Protein AF-A0A839RQH2-F1 (afdb_monomer)

Nearest PDB structures (foldseek):
  7qru-assembly1_E  TM=6.114E-01  e=2.663E-08  Alkalihalophilus pseudofirmus
  6u8y-assembly1_a  TM=8.366E-01  e=8.446E-06  Pyrococcus furiosus COM1
  6z16-assembly1_e  TM=6.429E-01  e=1.215E-06  Anoxybacillus flavithermus WK1
  6cfw-assembly1_A  TM=6.442E-01  e=1.520E-05  Pyrococcus furiosus COM1
  7d3u-assembly1_E  TM=6.781E-01  e=3.044E-04  Dietzia sp. DQ12-45-1b

InterPro domains:
  IPR002758 Na+/H+ antiporter subunit E [PF01899] (24-166)
  IPR002758 Na+/H+ antiporter subunit E [PTHR34584] (23-167)

Mean predicted aligned error: 8.42 Å

Solvent-accessible surface area (backbone atoms only — not comparable to full-atom values): 9672 Å² total; per-residue (Å²): 145,88,84,73,71,65,61,58,54,54,51,48,51,52,52,52,64,54,41,55,64,40,37,53,51,40,45,50,51,48,37,62,74,52,73,63,47,73,88,53,48,72,55,45,71,55,49,24,57,50,53,35,50,52,45,46,70,77,54,60,80,68,90,65,69,61,63,69,69,61,40,52,50,46,48,50,55,46,50,55,51,48,54,51,50,32,51,54,31,42,51,52,52,53,51,44,72,71,42,81,77,75,78,71,51,64,42,79,46,82,43,80,55,84,66,87,48,67,68,54,47,52,47,50,44,55,52,42,45,66,32,47,59,36,35,58,76,47,77,58,99,44,40,35,35,29,40,30,51,36,66,89,52,68,55,72,60,52,51,53,52,51,50,56,52,46,50,64,62,65,68

Foldseek 3Di:
DDDPPPVVVVLVVLLVVQLVVQLVVLLVVQCVVCVNDPVCVVVNVVRSVVRSVVCCVVPPDDPQPDDPVQLVVLVVVLVVVLVVQQVVLVVVVVVLVPDPPRDWDKDKDKDFAPDPDPVLVVVLQVSQCSGRQKHFDDDDPRITIIIGRHPVDPSRVVSVVSSVSSNSNRD

Structure (mmCIF, N/CA/C/O backbone):
data_AF-A0A839RQH2-F1
#
_entry.id   AF-A0A839RQH2-F1
#
loop_
_atom_site.group_PDB
_atom_site.id
_atom_site.type_symbol
_atom_site.label_atom_id
_atom_site.label_alt_id
_atom_site.label_comp_id
_atom_site.label_asym_id
_atom_site.label_entity_id
_atom_site.label_seq_id
_atom_site.pdbx_PDB_ins_code
_atom_site.Cartn_x
_atom_site.Cartn_y
_atom_site.Cartn_z
_atom_site.occupancy
_atom_site.B_iso_or_equiv
_atom_site.auth_seq_id
_atom_site.auth_comp_id
_atom_site.auth_asym_id
_atom_site.auth_atom_id
_atom_site.pdbx_PDB_model_num
ATOM 1 N N . MET A 1 1 ? 42.829 17.530 -1.911 1.00 37.75 1 MET A N 1
ATOM 2 C CA . MET A 1 1 ? 41.739 18.109 -2.723 1.00 37.75 1 MET A CA 1
ATOM 3 C C . MET A 1 1 ? 41.334 17.101 -3.807 1.00 37.75 1 MET A C 1
ATOM 5 O O . MET A 1 1 ? 41.827 17.213 -4.912 1.00 37.75 1 MET A O 1
ATOM 9 N N . ASN A 1 2 ? 40.566 16.043 -3.472 1.00 41.44 2 ASN A N 1
ATOM 10 C CA . ASN A 1 2 ? 40.022 15.075 -4.457 1.00 41.44 2 ASN A CA 1
ATOM 11 C C . ASN A 1 2 ? 38.958 14.120 -3.843 1.00 41.44 2 ASN A C 1
ATOM 13 O O . ASN A 1 2 ? 39.152 12.911 -3.770 1.00 41.44 2 ASN A O 1
ATOM 17 N N . ARG A 1 3 ? 37.837 14.654 -3.328 1.00 43.53 3 ARG A N 1
ATOM 18 C CA . ARG A 1 3 ? 36.741 13.847 -2.727 1.00 43.53 3 ARG A CA 1
ATOM 19 C C . ARG A 1 3 ? 35.364 14.027 -3.390 1.00 43.53 3 ARG A C 1
ATOM 21 O O . ARG A 1 3 ? 34.371 13.582 -2.832 1.00 43.53 3 ARG A O 1
ATOM 28 N N . LEU A 1 4 ? 35.291 14.656 -4.568 1.00 48.88 4 LEU A N 1
ATOM 29 C CA . LEU A 1 4 ? 34.014 15.057 -5.186 1.00 48.88 4 LEU A CA 1
ATOM 30 C C . LEU A 1 4 ? 33.611 14.280 -6.458 1.00 48.88 4 LEU A C 1
ATOM 32 O O . LEU A 1 4 ? 32.488 14.460 -6.917 1.00 48.88 4 LEU A O 1
ATOM 36 N N . SER A 1 5 ? 34.439 13.378 -7.011 1.00 51.41 5 SER A N 1
ATOM 37 C CA . SER A 1 5 ? 34.054 12.602 -8.215 1.00 51.41 5 SER A CA 1
ATOM 38 C C . SER A 1 5 ? 33.354 11.264 -7.922 1.00 51.41 5 SER A C 1
ATOM 40 O O . SER A 1 5 ? 32.610 10.763 -8.763 1.00 51.41 5 SER A O 1
ATOM 42 N N . GLY A 1 6 ? 33.531 10.692 -6.725 1.00 50.97 6 GLY A N 1
ATOM 43 C CA . GLY A 1 6 ? 32.957 9.385 -6.369 1.00 50.97 6 GLY A CA 1
ATOM 44 C C . GLY A 1 6 ? 31.445 9.414 -6.119 1.00 50.97 6 GLY A C 1
ATOM 45 O O . GLY A 1 6 ? 30.739 8.462 -6.442 1.00 50.97 6 GLY A O 1
ATOM 46 N N . THR A 1 7 ? 30.922 10.524 -5.596 1.00 58.56 7 THR A N 1
ATOM 47 C CA . THR A 1 7 ? 29.517 10.641 -5.175 1.00 58.56 7 THR A CA 1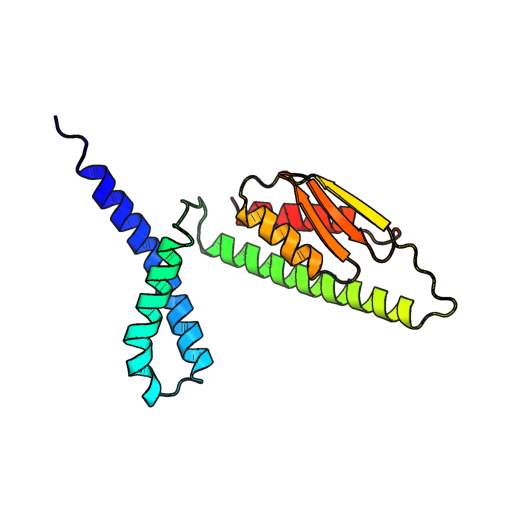
ATOM 48 C C . THR A 1 7 ? 28.555 10.722 -6.363 1.00 58.56 7 THR A C 1
ATOM 50 O O . THR A 1 7 ? 27.468 10.150 -6.315 1.00 58.56 7 THR A O 1
ATOM 53 N N . GLY A 1 8 ? 28.961 11.381 -7.455 1.00 57.69 8 GLY A N 1
ATOM 54 C CA . GLY A 1 8 ? 28.134 11.541 -8.657 1.00 57.69 8 GLY A CA 1
ATOM 55 C C . GLY A 1 8 ? 27.947 10.239 -9.435 1.00 57.69 8 GLY A C 1
ATOM 56 O O . GLY A 1 8 ? 26.838 9.927 -9.860 1.00 57.69 8 GLY A O 1
ATOM 57 N N . ILE A 1 9 ? 29.010 9.438 -9.551 1.00 60.78 9 ILE A N 1
ATOM 58 C CA . ILE A 1 9 ? 28.977 8.142 -10.239 1.00 60.78 9 ILE A CA 1
ATOM 59 C C . ILE A 1 9 ? 28.105 7.158 -9.454 1.00 60.78 9 ILE A C 1
ATOM 61 O O . ILE A 1 9 ? 27.208 6.543 -10.023 1.00 60.78 9 ILE A O 1
ATOM 65 N N . VAL A 1 10 ? 28.287 7.059 -8.134 1.00 58.78 10 VAL A N 1
ATOM 66 C CA . VAL A 1 10 ? 27.471 6.175 -7.285 1.00 58.78 10 VAL A CA 1
ATOM 67 C C . VAL A 1 10 ? 25.994 6.591 -7.299 1.00 58.78 10 VAL A C 1
ATOM 69 O O . VAL A 1 10 ? 25.124 5.740 -7.473 1.00 58.78 10 VAL A O 1
ATOM 72 N N . ALA A 1 11 ? 25.690 7.890 -7.212 1.00 59.16 11 ALA A N 1
ATOM 73 C CA . ALA A 1 11 ? 24.318 8.392 -7.311 1.00 59.16 11 ALA A CA 1
ATOM 74 C C . ALA A 1 11 ? 23.690 8.145 -8.697 1.00 59.16 11 ALA A C 1
ATOM 76 O O . ALA A 1 11 ? 22.512 7.788 -8.781 1.00 59.16 11 ALA A O 1
ATOM 77 N N . PHE A 1 12 ? 24.466 8.285 -9.778 1.00 61.91 12 PHE A N 1
ATOM 78 C CA . PHE A 1 12 ? 24.037 7.954 -11.138 1.00 61.91 12 PHE A CA 1
ATOM 79 C C . PHE A 1 12 ? 23.719 6.462 -11.277 1.00 61.91 12 PHE A C 1
ATOM 81 O O . PHE A 1 12 ? 22.643 6.118 -11.757 1.00 61.91 12 PHE A O 1
ATOM 88 N N . TRP A 1 13 ? 24.583 5.573 -10.780 1.00 57.12 13 TRP A N 1
ATOM 89 C CA . TRP A 1 13 ? 24.343 4.127 -10.807 1.00 57.12 13 TRP A CA 1
ATOM 90 C C . TRP A 1 13 ? 23.149 3.705 -9.945 1.00 57.12 13 TRP A C 1
ATOM 92 O O . TRP A 1 13 ? 22.403 2.814 -10.341 1.00 57.12 13 TRP A O 1
ATOM 102 N N . ILE A 1 14 ? 22.905 4.355 -8.803 1.00 61.84 14 ILE A N 1
ATOM 103 C CA . ILE A 1 14 ? 21.707 4.108 -7.981 1.00 61.84 14 ILE A CA 1
ATOM 104 C C . ILE A 1 14 ? 20.439 4.554 -8.724 1.00 61.84 14 ILE A C 1
ATOM 106 O O . ILE A 1 14 ? 19.463 3.802 -8.776 1.00 61.84 14 ILE A O 1
ATOM 110 N N . LYS A 1 15 ? 20.456 5.735 -9.359 1.00 62.91 15 LYS A N 1
ATOM 111 C 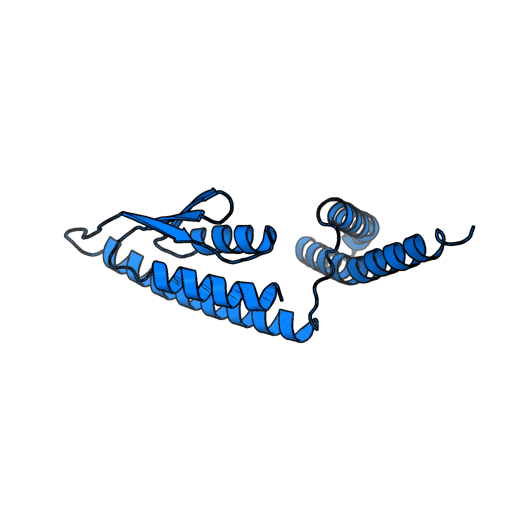CA . LYS A 1 15 ? 19.347 6.200 -10.209 1.00 62.91 15 LYS A CA 1
ATOM 112 C C . LYS A 1 15 ? 19.127 5.277 -11.409 1.00 62.91 15 LYS A C 1
ATOM 114 O O . LYS A 1 15 ? 17.987 4.908 -11.671 1.00 62.91 15 LYS A O 1
ATOM 119 N N . ALA A 1 16 ? 20.193 4.841 -12.076 1.00 64.25 16 ALA A N 1
ATOM 120 C CA . ALA A 1 16 ? 20.135 3.937 -13.222 1.00 64.25 16 ALA A CA 1
ATOM 121 C C . ALA A 1 16 ? 19.594 2.548 -12.838 1.00 64.25 16 ALA A C 1
ATOM 123 O O . ALA A 1 16 ? 18.704 2.026 -13.506 1.00 64.25 16 ALA A O 1
ATOM 124 N N . ARG A 1 17 ? 20.036 1.974 -11.709 1.00 68.00 17 ARG A N 1
ATOM 125 C CA . ARG A 1 17 ? 19.499 0.704 -11.179 1.00 68.00 17 ARG A CA 1
ATOM 126 C C . ARG A 1 17 ? 18.031 0.822 -10.772 1.00 68.00 17 ARG A C 1
ATOM 128 O O . ARG A 1 17 ? 17.279 -0.132 -10.940 1.00 68.00 17 ARG A O 1
ATOM 135 N N . GLY A 1 18 ? 17.614 1.984 -10.266 1.00 69.25 18 GLY A N 1
ATOM 136 C CA . GLY A 1 18 ? 16.211 2.286 -9.975 1.00 69.25 18 GLY A CA 1
ATOM 137 C C . GLY A 1 18 ? 15.355 2.564 -11.217 1.00 69.25 18 GLY A C 1
ATOM 138 O O . GLY A 1 18 ? 14.136 2.422 -11.140 1.00 69.25 18 GLY A O 1
ATOM 139 N N . ALA A 1 19 ? 15.967 2.936 -12.345 1.00 79.00 19 ALA A N 1
ATOM 140 C CA . ALA A 1 19 ? 15.275 3.252 -13.591 1.00 79.00 19 ALA A CA 1
ATOM 141 C C . ALA A 1 19 ? 14.800 1.993 -14.325 1.00 79.00 19 ALA A C 1
ATOM 143 O O . ALA A 1 19 ? 13.666 1.965 -14.787 1.00 79.00 19 ALA A O 1
ATOM 144 N N . VAL A 1 20 ? 15.616 0.934 -14.371 1.00 83.56 20 VAL A N 1
ATOM 145 C CA . VAL A 1 20 ? 15.284 -0.325 -15.070 1.00 83.56 20 VAL A CA 1
ATOM 146 C C . VAL A 1 20 ? 13.932 -0.921 -14.642 1.00 83.56 20 VAL A C 1
ATOM 148 O O . VAL A 1 20 ? 13.084 -1.114 -15.513 1.00 83.56 20 VAL A O 1
ATOM 151 N N . PRO A 1 21 ? 13.653 -1.171 -13.343 1.00 84.00 21 PRO A N 1
ATOM 152 C CA . PRO A 1 21 ? 12.360 -1.722 -12.944 1.00 84.00 21 PRO A CA 1
ATOM 153 C C . PRO A 1 21 ? 11.204 -0.754 -13.220 1.00 84.00 21 PRO A C 1
ATOM 155 O O . PRO A 1 21 ? 10.101 -1.200 -13.511 1.00 84.00 21 PRO A O 1
ATOM 158 N N . ARG A 1 22 ? 11.434 0.565 -13.173 1.00 85.69 22 ARG A N 1
ATOM 159 C CA . ARG A 1 22 ? 10.394 1.559 -13.479 1.00 85.69 22 ARG A CA 1
ATOM 160 C C . ARG A 1 22 ? 10.057 1.575 -14.956 1.00 85.69 22 ARG A C 1
ATOM 162 O O . ARG A 1 22 ? 8.884 1.555 -15.290 1.00 85.69 22 ARG A O 1
ATOM 169 N N . ILE A 1 23 ? 11.067 1.571 -15.821 1.00 89.94 23 ILE A N 1
ATOM 170 C CA . ILE A 1 23 ? 10.888 1.485 -17.271 1.00 89.94 23 ILE A CA 1
ATOM 171 C C . ILE A 1 23 ? 10.139 0.199 -17.612 1.00 89.94 23 ILE A C 1
ATOM 173 O O . ILE A 1 23 ? 9.172 0.263 -18.355 1.00 89.94 23 ILE A O 1
ATOM 177 N N . ALA A 1 24 ? 10.512 -0.939 -17.016 1.00 90.94 24 ALA A N 1
ATOM 178 C CA . ALA A 1 24 ? 9.803 -2.200 -17.225 1.00 90.94 24 ALA A CA 1
ATOM 179 C C . ALA A 1 24 ? 8.328 -2.126 -16.788 1.00 90.94 24 ALA A C 1
ATOM 181 O O . ALA A 1 24 ? 7.449 -2.537 -17.538 1.00 90.94 24 ALA A O 1
ATOM 182 N N . VAL A 1 25 ? 8.040 -1.559 -15.609 1.00 91.25 25 VAL A N 1
ATOM 183 C CA . VAL A 1 25 ? 6.662 -1.391 -15.110 1.00 91.25 25 VAL A CA 1
ATOM 184 C C . VAL A 1 25 ? 5.859 -0.421 -15.978 1.00 91.25 25 VAL A C 1
ATOM 186 O O . VAL A 1 25 ? 4.732 -0.738 -16.342 1.00 91.25 25 VAL A O 1
ATOM 189 N N . PHE A 1 26 ? 6.417 0.734 -16.345 1.00 93.69 26 PHE A N 1
ATOM 190 C CA . PHE A 1 26 ? 5.739 1.703 -17.208 1.00 93.69 26 PHE A CA 1
ATOM 191 C C . PHE A 1 26 ? 5.549 1.171 -18.630 1.00 93.69 26 PHE A C 1
ATOM 193 O O . PHE A 1 26 ? 4.506 1.423 -19.218 1.00 93.69 26 PHE A O 1
ATOM 200 N N . ALA A 1 27 ? 6.497 0.396 -19.162 1.00 93.12 27 ALA A N 1
ATOM 201 C CA . ALA A 1 27 ? 6.351 -0.280 -20.447 1.00 93.12 27 ALA A CA 1
ATOM 202 C C . ALA A 1 27 ? 5.248 -1.340 -20.407 1.00 93.12 27 ALA A C 1
ATOM 204 O O . ALA A 1 27 ? 4.418 -1.382 -21.309 1.00 93.12 27 ALA A O 1
ATOM 205 N N . LEU A 1 28 ? 5.195 -2.154 -19.348 1.00 94.25 28 LEU A N 1
ATOM 206 C CA . LEU A 1 28 ? 4.124 -3.131 -19.157 1.00 94.25 28 LEU A CA 1
ATOM 207 C C . LEU A 1 28 ? 2.761 -2.442 -19.015 1.00 94.25 28 LEU A C 1
ATOM 209 O O . LEU A 1 28 ? 1.794 -2.863 -19.637 1.00 94.25 28 LEU A O 1
ATOM 213 N N . MET A 1 29 ? 2.685 -1.372 -18.223 1.00 93.94 29 MET A N 1
ATOM 214 C CA . MET A 1 29 ? 1.449 -0.616 -18.035 1.00 93.94 29 MET A CA 1
ATOM 215 C C . MET A 1 29 ? 0.996 0.053 -19.335 1.00 93.94 29 MET A C 1
ATOM 217 O O . MET A 1 29 ? -0.186 -0.002 -19.652 1.00 93.94 29 MET A O 1
ATOM 221 N N . TRP A 1 30 ? 1.927 0.626 -20.108 1.00 94.50 30 TRP A N 1
ATOM 222 C CA . TRP A 1 30 ? 1.648 1.159 -21.441 1.00 94.50 30 TRP A CA 1
ATOM 223 C C . TRP A 1 30 ? 1.107 0.071 -22.369 1.00 94.50 30 TRP A C 1
ATOM 225 O O . TRP A 1 30 ? 0.056 0.256 -22.964 1.00 94.50 30 TRP A O 1
ATOM 235 N N . TRP A 1 31 ? 1.773 -1.085 -22.424 1.00 94.25 31 TRP A N 1
ATOM 236 C CA . TRP A 1 31 ? 1.351 -2.221 -23.243 1.00 94.25 31 TRP A CA 1
ATOM 237 C C . TRP A 1 31 ? -0.065 -2.701 -22.909 1.00 94.25 31 TRP A C 1
ATOM 239 O O . TRP A 1 31 ? -0.860 -2.941 -23.813 1.00 94.25 31 TRP A O 1
ATOM 249 N N . VAL A 1 32 ? -0.389 -2.825 -21.617 1.00 94.88 32 VAL A N 1
ATOM 250 C CA . VAL A 1 32 ? -1.737 -3.197 -21.158 1.00 94.88 32 VAL A CA 1
ATOM 251 C C . VAL A 1 32 ? -2.758 -2.123 -21.537 1.00 94.88 32 VAL A C 1
ATOM 253 O O . VAL A 1 32 ? -3.837 -2.462 -22.008 1.00 94.88 32 VAL A O 1
ATOM 256 N N . LEU A 1 33 ? -2.416 -0.841 -21.371 1.00 94.00 33 LEU A N 1
ATOM 257 C CA . LEU A 1 33 ? -3.300 0.283 -21.688 1.00 94.00 33 LEU A CA 1
ATOM 258 C C . LEU A 1 33 ? -3.606 0.388 -23.188 1.00 94.00 33 LEU A C 1
ATOM 260 O O . LEU A 1 33 ? -4.706 0.782 -23.556 1.00 94.00 33 LEU A O 1
ATOM 264 N N . THR A 1 34 ? -2.645 0.042 -24.045 1.00 94.38 34 THR A N 1
ATOM 265 C CA . THR A 1 34 ? -2.823 0.025 -25.501 1.00 94.38 34 THR A CA 1
ATOM 266 C C . THR A 1 34 ? -3.309 -1.323 -26.022 1.00 94.38 34 THR A C 1
ATOM 268 O O . THR A 1 34 ? -3.283 -1.530 -27.229 1.00 94.38 34 THR A O 1
ATOM 271 N N . GLU A 1 35 ? -3.662 -2.270 -25.146 1.00 91.50 35 GLU A N 1
ATOM 272 C CA . GLU A 1 35 ? -4.069 -3.637 -25.511 1.00 91.50 35 GLU A CA 1
ATOM 273 C C . GLU A 1 35 ? -3.064 -4.356 -26.441 1.00 91.50 35 GLU A C 1
ATOM 275 O O . GLU A 1 35 ? -3.418 -5.230 -27.228 1.00 91.50 35 GLU A O 1
ATOM 280 N N . GLY A 1 36 ? -1.780 -3.989 -26.369 1.00 87.94 36 GLY A N 1
ATOM 281 C CA . GLY A 1 36 ? -0.734 -4.512 -27.254 1.00 87.94 36 GLY A CA 1
ATOM 282 C C . GLY A 1 36 ? -0.773 -4.020 -28.706 1.00 87.94 36 GLY A C 1
ATOM 283 O O . GLY A 1 36 ? -0.130 -4.620 -29.570 1.00 87.94 36 GLY A O 1
ATOM 284 N N . ALA A 1 37 ? -1.498 -2.938 -28.994 1.00 90.25 37 ALA A N 1
ATOM 285 C CA . ALA A 1 37 ? -1.608 -2.373 -30.334 1.00 90.25 37 ALA A CA 1
ATOM 286 C C . ALA A 1 37 ? -0.240 -1.896 -30.878 1.00 90.25 37 ALA A C 1
ATOM 288 O O . ALA A 1 37 ? 0.451 -1.063 -30.281 1.00 90.25 37 ALA A O 1
ATOM 289 N N . ALA A 1 38 ? 0.176 -2.464 -32.017 1.00 87.50 38 ALA A N 1
ATOM 290 C CA . ALA A 1 38 ? 1.511 -2.258 -32.588 1.00 87.50 38 ALA A CA 1
ATOM 291 C C . ALA A 1 38 ? 1.725 -0.837 -33.144 1.00 87.50 38 ALA A C 1
ATOM 293 O O . ALA A 1 38 ? 2.843 -0.322 -33.138 1.00 87.50 38 ALA A O 1
ATOM 294 N N . ASP A 1 39 ? 0.649 -0.189 -33.580 1.00 89.69 39 ASP A N 1
ATOM 295 C CA . ASP A 1 39 ? 0.600 1.206 -34.028 1.00 89.69 39 ASP A CA 1
ATOM 296 C C . ASP A 1 39 ? 0.919 2.210 -32.904 1.00 89.69 39 ASP A C 1
ATOM 298 O O . ASP A 1 39 ? 1.421 3.306 -33.173 1.00 89.69 39 ASP A O 1
ATOM 302 N N . MET A 1 40 ? 0.715 1.814 -31.644 1.00 87.69 40 MET A N 1
ATOM 303 C CA . MET A 1 40 ? 0.954 2.648 -30.463 1.00 87.69 40 MET A CA 1
ATOM 304 C C . MET A 1 40 ? 2.356 2.493 -29.848 1.00 87.69 40 MET A C 1
ATOM 306 O O . MET A 1 40 ? 2.719 3.235 -28.929 1.00 87.69 40 MET A O 1
ATOM 310 N N . ILE A 1 41 ? 3.187 1.577 -30.362 1.00 88.88 41 ILE A N 1
ATOM 311 C CA . ILE A 1 41 ? 4.551 1.330 -29.852 1.00 88.88 41 ILE A CA 1
ATOM 312 C C . ILE A 1 41 ? 5.424 2.589 -29.955 1.00 88.88 41 ILE A C 1
ATOM 314 O O . ILE A 1 41 ? 6.183 2.899 -29.035 1.00 88.88 41 ILE A O 1
ATOM 318 N N . GLN A 1 42 ? 5.282 3.347 -31.047 1.00 90.69 42 GLN A N 1
ATOM 319 C CA . GLN A 1 42 ? 6.027 4.589 -31.282 1.00 90.69 42 GLN A CA 1
ATOM 320 C C . GLN A 1 42 ? 5.808 5.634 -30.177 1.00 90.69 42 GLN A C 1
ATOM 322 O O . GLN A 1 42 ? 6.760 6.274 -29.736 1.00 90.69 42 GLN A O 1
ATOM 327 N N . TYR A 1 43 ? 4.581 5.759 -29.663 1.00 91.69 43 TYR A N 1
ATOM 328 C CA . TYR A 1 43 ? 4.275 6.679 -28.566 1.00 91.69 43 TYR A CA 1
ATOM 329 C C . TYR A 1 43 ? 4.834 6.169 -27.234 1.00 91.69 43 TYR A C 1
ATOM 331 O O . TYR A 1 43 ? 5.283 6.965 -26.406 1.00 91.69 43 TYR A O 1
ATOM 339 N N . GLY A 1 44 ? 4.916 4.846 -27.063 1.00 90.00 44 GLY A N 1
ATOM 340 C CA . GLY A 1 44 ? 5.551 4.209 -25.910 1.00 90.00 44 GLY A CA 1
ATOM 341 C C . GLY A 1 44 ? 7.010 4.636 -25.711 1.00 90.00 44 GLY A C 1
ATOM 342 O O . GLY A 1 44 ? 7.430 4.842 -24.573 1.00 90.00 44 GLY A O 1
ATOM 343 N N . PHE A 1 45 ? 7.761 4.871 -26.795 1.00 90.50 45 PHE A N 1
ATOM 344 C CA . PHE A 1 45 ? 9.143 5.368 -26.715 1.00 90.50 45 PHE A CA 1
ATOM 345 C C . PHE A 1 45 ? 9.269 6.752 -26.072 1.00 90.50 45 PHE A C 1
ATOM 347 O O . PHE A 1 45 ? 10.326 7.063 -25.530 1.00 90.50 45 PHE A O 1
ATOM 354 N N . VAL A 1 46 ? 8.219 7.576 -26.099 1.00 93.31 46 VAL A N 1
ATOM 355 C CA . VAL A 1 46 ? 8.210 8.896 -25.449 1.00 93.31 46 VAL A CA 1
ATOM 356 C C . VAL A 1 46 ? 7.560 8.811 -24.070 1.00 93.31 46 VAL A C 1
ATOM 358 O O . VAL A 1 46 ? 8.107 9.324 -23.093 1.00 93.31 46 VAL A O 1
ATOM 361 N N . VAL A 1 47 ? 6.418 8.126 -23.973 1.00 93.62 47 VAL A N 1
ATOM 362 C CA . VAL A 1 47 ? 5.632 8.037 -22.737 1.00 93.62 47 VAL A CA 1
ATOM 363 C C . VAL A 1 47 ? 6.404 7.300 -21.645 1.00 93.62 47 VAL A C 1
ATOM 365 O O . VAL A 1 47 ? 6.523 7.812 -20.534 1.00 93.62 47 VAL A O 1
ATOM 368 N N . VAL A 1 48 ? 6.995 6.140 -21.949 1.00 94.06 48 VAL A N 1
ATOM 369 C CA . VAL A 1 48 ? 7.659 5.306 -20.935 1.00 94.06 48 VAL A CA 1
ATOM 370 C C . VAL A 1 48 ? 8.858 6.019 -20.291 1.00 94.06 48 VAL A C 1
ATOM 372 O O . VAL A 1 48 ? 8.910 6.067 -19.056 1.00 94.06 48 VAL A O 1
ATOM 375 N N . PRO A 1 49 ? 9.808 6.618 -21.043 1.00 92.12 49 PRO A N 1
ATOM 376 C CA . PRO A 1 49 ? 10.914 7.352 -20.433 1.00 92.12 49 PRO A CA 1
ATOM 377 C C . PRO A 1 49 ? 10.461 8.600 -19.680 1.00 92.12 49 PRO A C 1
ATOM 379 O O . PRO A 1 49 ? 11.011 8.883 -18.617 1.00 92.12 49 PRO A O 1
ATOM 382 N N . LEU A 1 50 ? 9.454 9.325 -20.183 1.00 92.50 50 LEU A N 1
ATOM 383 C CA . LEU A 1 50 ? 8.932 10.514 -19.512 1.00 92.50 50 LEU A CA 1
ATOM 384 C C . LEU A 1 50 ? 8.287 10.151 -18.168 1.00 92.50 50 LEU A C 1
ATOM 386 O O . LEU A 1 50 ? 8.616 10.753 -17.145 1.00 92.50 50 LEU A O 1
ATOM 390 N N . SER A 1 51 ? 7.440 9.119 -18.142 1.00 92.38 51 SER A N 1
ATOM 391 C CA . SER A 1 51 ? 6.834 8.602 -16.911 1.00 92.38 51 SER A CA 1
ATOM 392 C C . SER A 1 51 ? 7.888 8.073 -15.936 1.00 92.38 51 SER A C 1
ATOM 394 O O . SER A 1 51 ? 7.835 8.381 -14.743 1.00 92.38 51 SER A O 1
ATOM 396 N N . ALA A 1 52 ? 8.887 7.330 -16.424 1.00 90.31 52 ALA A N 1
ATOM 397 C CA . ALA A 1 52 ? 9.985 6.840 -15.593 1.00 90.31 52 ALA A CA 1
ATOM 398 C C . ALA A 1 52 ? 10.835 7.989 -15.021 1.00 90.31 52 ALA A C 1
ATOM 400 O O . ALA A 1 52 ? 11.180 7.964 -13.837 1.00 90.31 52 ALA A O 1
ATOM 401 N N . GLY A 1 53 ? 11.134 9.010 -15.828 1.00 88.19 53 GLY A N 1
ATOM 402 C CA . GLY A 1 53 ? 11.865 10.207 -15.420 1.00 88.19 53 GLY A CA 1
ATOM 403 C C . GLY A 1 53 ? 11.114 11.000 -14.355 1.00 88.19 53 GLY A C 1
ATOM 404 O O . GLY A 1 53 ? 11.667 11.275 -13.290 1.00 88.19 53 GLY A O 1
ATOM 405 N N . LEU A 1 54 ? 9.829 11.279 -14.588 1.00 90.62 54 LEU A N 1
ATOM 406 C CA . LEU A 1 54 ? 8.972 11.965 -13.623 1.00 90.62 54 LEU A CA 1
ATOM 407 C C . LEU A 1 54 ? 8.846 11.167 -12.318 1.00 90.62 54 LEU A C 1
ATOM 409 O O . LEU A 1 54 ? 8.973 11.724 -11.230 1.00 90.62 54 LEU A O 1
ATOM 413 N N . SER A 1 55 ? 8.693 9.846 -12.414 1.00 88.44 55 SER A N 1
ATOM 414 C CA . SER A 1 55 ? 8.685 8.957 -11.253 1.00 88.44 55 SER A CA 1
ATOM 415 C C . SER A 1 55 ? 9.980 9.062 -10.444 1.00 88.44 55 SER A C 1
ATOM 417 O O . SER A 1 55 ? 9.929 9.084 -9.215 1.00 88.44 55 SER A O 1
ATOM 419 N N . LEU A 1 56 ? 11.148 9.109 -11.094 1.00 86.00 56 LEU A N 1
ATOM 420 C CA . LEU A 1 56 ? 12.447 9.226 -10.414 1.00 86.00 56 LEU A CA 1
ATOM 421 C C . LEU A 1 56 ? 12.635 10.578 -9.721 1.00 86.00 56 LEU A C 1
ATOM 423 O O . LEU A 1 56 ? 13.340 10.630 -8.712 1.00 86.00 56 LEU A O 1
ATOM 427 N N . ILE A 1 57 ? 12.012 11.635 -10.244 1.00 86.44 57 ILE A N 1
ATOM 428 C CA . ILE A 1 57 ? 12.001 12.968 -9.634 1.00 86.44 57 ILE A CA 1
ATOM 429 C C . ILE A 1 57 ? 11.069 12.990 -8.416 1.00 86.44 57 ILE A C 1
ATOM 431 O O . ILE A 1 57 ? 11.484 13.430 -7.349 1.00 86.44 57 ILE A O 1
ATOM 435 N N . LEU A 1 58 ? 9.839 12.483 -8.558 1.00 85.38 58 LEU A N 1
ATOM 436 C CA . LEU A 1 58 ? 8.820 12.519 -7.500 1.00 85.38 58 LEU A CA 1
ATOM 437 C C . LEU A 1 58 ? 9.097 11.524 -6.366 1.00 85.38 58 LEU A C 1
ATOM 439 O O . LEU A 1 58 ? 8.910 11.836 -5.195 1.00 85.38 58 LEU A O 1
ATOM 443 N N . LEU A 1 59 ? 9.537 10.312 -6.705 1.00 82.25 59 LEU A N 1
ATOM 444 C CA . LEU A 1 59 ? 9.878 9.258 -5.752 1.00 82.25 59 LEU A CA 1
ATOM 445 C C . LEU A 1 59 ? 11.338 8.852 -5.966 1.00 82.25 59 LEU A C 1
ATOM 447 O O . LEU A 1 59 ? 11.593 7.843 -6.639 1.00 82.25 59 LEU A O 1
ATOM 451 N N . PRO A 1 60 ? 12.319 9.590 -5.419 1.00 77.56 60 PRO A N 1
ATOM 452 C CA . PRO A 1 60 ? 13.718 9.208 -5.527 1.00 77.56 60 PRO A CA 1
ATOM 453 C C . PRO A 1 60 ? 13.935 7.811 -4.918 1.00 77.56 60 PRO A C 1
ATOM 455 O O . PRO A 1 60 ? 13.335 7.478 -3.891 1.00 77.56 60 PRO A O 1
ATOM 458 N N . PRO A 1 61 ? 14.750 6.945 -5.550 1.00 71.00 61 PRO A N 1
ATOM 459 C CA . PRO A 1 61 ? 15.010 5.610 -5.033 1.00 71.00 61 PRO A CA 1
ATOM 460 C C . PRO A 1 61 ? 15.727 5.706 -3.680 1.00 71.00 61 PRO A C 1
ATOM 462 O O . PRO A 1 61 ? 16.934 5.921 -3.616 1.00 71.00 61 PRO A O 1
ATOM 465 N N . LYS A 1 62 ? 14.972 5.537 -2.589 1.00 70.31 62 LYS A N 1
ATOM 466 C CA . LYS A 1 62 ? 15.535 5.296 -1.258 1.00 70.31 62 LYS A CA 1
ATOM 467 C C . LYS A 1 62 ? 16.210 3.921 -1.279 1.00 70.31 62 LYS A C 1
ATOM 469 O O . LYS A 1 62 ? 15.631 2.967 -1.809 1.00 70.31 62 LYS A O 1
ATOM 474 N N . GLY A 1 63 ? 17.430 3.825 -0.751 1.00 60.47 63 GLY A N 1
ATOM 475 C CA . GLY A 1 63 ? 18.182 2.573 -0.660 1.00 60.47 63 GLY A CA 1
ATOM 476 C C . GLY A 1 63 ? 17.469 1.587 0.259 1.00 60.47 63 GLY A C 1
ATOM 477 O O . GLY A 1 63 ? 17.715 1.580 1.456 1.00 60.47 63 GLY A O 1
ATOM 478 N N . ARG A 1 64 ? 16.547 0.795 -0.294 1.00 63.28 64 ARG A N 1
ATOM 479 C CA . ARG A 1 64 ? 15.857 -0.268 0.441 1.00 63.28 64 ARG A CA 1
ATOM 480 C C . ARG A 1 64 ? 16.748 -1.504 0.472 1.00 63.28 64 ARG A C 1
ATOM 482 O O . ARG A 1 64 ? 17.217 -1.966 -0.568 1.00 63.28 64 ARG A O 1
ATOM 489 N N . SER A 1 65 ? 16.987 -2.002 1.672 1.00 54.19 65 SER A N 1
ATOM 490 C CA . SER A 1 65 ? 17.958 -3.038 2.012 1.00 54.19 65 SER A CA 1
ATOM 491 C C . SER A 1 65 ? 17.342 -4.440 1.984 1.00 54.19 65 SER A C 1
ATOM 493 O O . SER A 1 65 ? 17.303 -5.126 2.993 1.00 54.19 65 SER A O 1
ATOM 495 N N . GLY A 1 66 ? 16.912 -4.920 0.815 1.00 63.72 66 GLY A N 1
ATOM 496 C CA . GLY A 1 66 ? 16.376 -6.280 0.711 1.00 63.72 66 GLY A CA 1
ATOM 497 C C . GLY A 1 66 ? 16.475 -6.883 -0.692 1.00 63.72 66 GLY A C 1
ATOM 498 O O . GLY A 1 66 ? 16.400 -6.154 -1.686 1.00 63.72 66 GLY A O 1
ATOM 499 N N . PRO A 1 67 ? 16.635 -8.215 -0.817 1.00 71.12 67 PRO A N 1
ATOM 500 C CA . PRO A 1 67 ? 16.629 -8.883 -2.112 1.00 71.12 67 PRO A CA 1
ATOM 501 C C . PRO A 1 67 ? 15.230 -8.813 -2.750 1.00 71.12 67 PRO A C 1
ATOM 503 O O . PRO A 1 67 ? 14.221 -9.121 -2.110 1.00 71.12 67 PRO A O 1
ATOM 506 N N . LEU A 1 68 ? 15.174 -8.448 -4.038 1.00 75.44 68 LEU A N 1
ATOM 507 C CA . LEU A 1 68 ? 13.936 -8.272 -4.816 1.00 75.44 68 LEU A CA 1
ATOM 508 C C . LEU A 1 68 ? 12.934 -9.449 -4.693 1.00 75.44 68 LEU A C 1
ATOM 510 O O . LEU A 1 68 ? 11.748 -9.180 -4.500 1.00 75.44 68 LEU A O 1
ATOM 514 N N . PRO A 1 69 ? 13.362 -10.732 -4.734 1.00 81.19 69 PRO A N 1
ATOM 515 C CA . PRO A 1 69 ? 12.445 -11.872 -4.640 1.00 81.19 69 PRO A CA 1
ATOM 516 C C . PRO A 1 69 ? 11.716 -11.955 -3.298 1.00 81.19 69 PRO A C 1
ATOM 518 O O . PRO A 1 69 ? 10.522 -12.235 -3.263 1.00 81.19 69 PRO A O 1
ATOM 521 N N . ARG A 1 70 ? 12.408 -11.656 -2.189 1.00 82.56 70 ARG A N 1
ATOM 522 C CA . ARG A 1 70 ? 11.801 -11.666 -0.850 1.00 82.56 70 ARG A CA 1
ATOM 523 C C . ARG A 1 70 ? 10.706 -10.612 -0.752 1.00 82.56 70 ARG A C 1
ATOM 525 O O . ARG A 1 70 ? 9.642 -10.887 -0.217 1.00 82.56 70 ARG A O 1
ATOM 532 N N . ARG A 1 71 ? 10.940 -9.432 -1.328 1.00 81.12 71 ARG A N 1
ATOM 533 C CA . ARG A 1 71 ? 9.958 -8.346 -1.347 1.00 81.12 71 ARG A CA 1
ATOM 534 C C . ARG A 1 71 ? 8.728 -8.691 -2.186 1.00 81.12 71 ARG A C 1
ATOM 536 O O . ARG A 1 71 ? 7.613 -8.402 -1.765 1.00 81.12 71 ARG A O 1
ATOM 543 N N . LEU A 1 72 ? 8.920 -9.328 -3.343 1.00 84.88 72 LEU A N 1
ATOM 544 C CA . LEU A 1 72 ? 7.811 -9.825 -4.165 1.00 84.88 72 LEU A CA 1
ATOM 545 C C . LEU A 1 72 ? 7.005 -10.899 -3.424 1.00 84.88 72 LEU A C 1
ATOM 547 O O . LEU A 1 72 ? 5.776 -10.863 -3.438 1.00 84.88 72 LEU A O 1
ATOM 551 N N . LEU A 1 73 ? 7.678 -11.810 -2.716 1.00 88.56 73 LEU A N 1
ATOM 552 C CA . LEU A 1 73 ? 7.012 -12.833 -1.913 1.00 88.56 73 LEU A CA 1
ATOM 553 C C . LEU A 1 73 ? 6.220 -12.223 -0.746 1.00 88.56 73 LEU A C 1
ATOM 555 O O . LEU A 1 73 ? 5.039 -12.517 -0.590 1.00 88.56 73 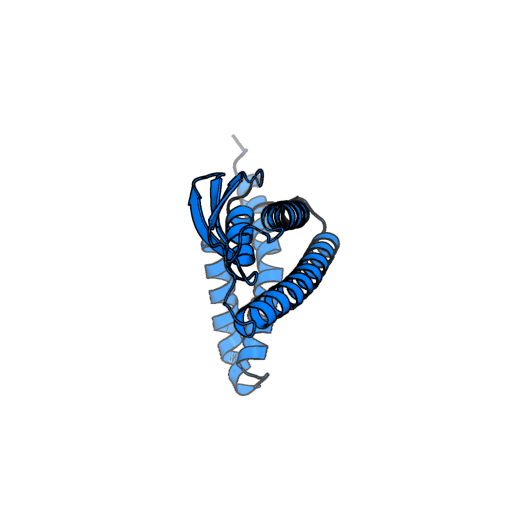LEU A O 1
ATOM 559 N N . SER A 1 74 ? 6.817 -11.317 0.032 1.00 87.44 74 SER A N 1
ATOM 560 C CA . SER A 1 74 ? 6.103 -10.608 1.102 1.00 87.44 74 SER A CA 1
ATOM 561 C C . SER A 1 74 ? 4.915 -9.807 0.556 1.00 87.44 74 SER A C 1
ATOM 563 O O . SER A 1 74 ? 3.855 -9.771 1.175 1.00 87.44 74 SER A O 1
ATOM 565 N N . GLY A 1 75 ? 5.063 -9.197 -0.626 1.00 89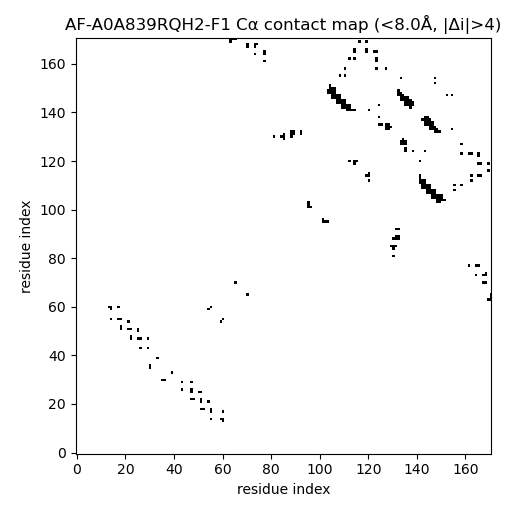.38 75 GLY A N 1
ATOM 566 C CA . GLY A 1 75 ? 4.017 -8.392 -1.259 1.00 89.38 75 GLY A CA 1
ATOM 567 C C . GLY A 1 75 ? 2.845 -9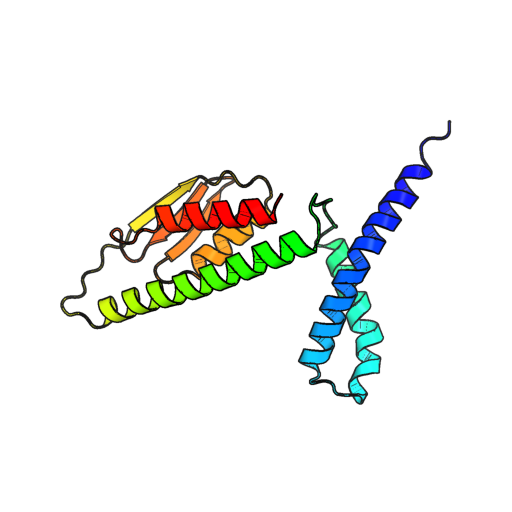.240 -1.738 1.00 89.38 75 GLY A C 1
ATOM 568 O O . GLY A 1 75 ? 1.692 -8.899 -1.489 1.00 89.38 75 GLY A O 1
ATOM 569 N N . THR A 1 76 ? 3.130 -10.383 -2.358 1.00 90.44 76 THR A N 1
ATOM 570 C CA . THR A 1 76 ? 2.096 -11.345 -2.766 1.00 90.44 76 THR A CA 1
ATOM 571 C C . THR A 1 76 ? 1.394 -11.960 -1.556 1.00 90.44 76 THR A C 1
ATOM 573 O O . THR A 1 76 ? 0.168 -12.028 -1.539 1.00 90.44 76 THR A O 1
ATOM 576 N N . MET A 1 77 ? 2.124 -12.320 -0.495 1.00 92.25 77 MET A N 1
ATOM 577 C CA . MET A 1 77 ? 1.525 -12.793 0.761 1.00 92.25 77 MET A CA 1
ATOM 578 C C . MET A 1 77 ? 0.646 -11.735 1.440 1.00 92.25 77 MET A C 1
ATOM 580 O O . MET A 1 77 ? -0.398 -12.078 1.999 1.00 92.25 77 MET A O 1
ATOM 584 N N . LEU A 1 78 ? 1.052 -10.461 1.412 1.00 93.38 78 LEU A N 1
ATOM 585 C CA . LEU A 1 78 ? 0.221 -9.353 1.883 1.00 93.38 78 LEU A CA 1
ATOM 586 C C . LEU A 1 78 ? -1.049 -9.231 1.037 1.00 93.38 78 LEU A C 1
ATOM 588 O O . LEU A 1 78 ? -2.130 -9.137 1.608 1.00 93.38 78 LEU A O 1
ATOM 592 N N . LEU A 1 79 ? -0.935 -9.295 -0.293 1.00 93.69 79 LEU A N 1
ATOM 593 C CA . LEU A 1 79 ? -2.078 -9.212 -1.202 1.00 93.69 79 LEU A CA 1
ATOM 594 C C . LEU A 1 79 ? -3.098 -10.328 -0.942 1.00 93.69 79 LEU A C 1
ATOM 596 O O . LEU A 1 79 ? -4.277 -10.041 -0.771 1.00 93.69 79 LEU A O 1
ATOM 600 N N . PHE A 1 80 ? -2.662 -11.587 -0.853 1.00 94.81 80 PHE A N 1
ATOM 601 C CA . PHE A 1 80 ? -3.568 -12.706 -0.564 1.00 94.81 80 PHE A CA 1
ATOM 602 C C . PHE A 1 80 ? -4.239 -12.577 0.802 1.00 94.81 80 PHE A C 1
ATOM 604 O O . PHE A 1 80 ? -5.436 -12.834 0.930 1.00 94.81 80 PHE A O 1
ATOM 611 N N . TRP A 1 81 ? -3.488 -12.156 1.822 1.00 94.06 81 TRP A N 1
ATOM 612 C CA . TRP A 1 81 ? -4.060 -11.914 3.143 1.00 94.06 81 TRP A CA 1
ATOM 613 C C . TRP A 1 81 ? -5.079 -10.777 3.120 1.00 94.06 81 TRP A C 1
ATOM 615 O O . TRP A 1 81 ? -6.159 -10.937 3.680 1.00 94.06 81 TRP A O 1
ATOM 625 N N . PHE A 1 82 ? -4.773 -9.674 2.437 1.00 93.62 82 PHE A N 1
ATOM 626 C CA . PHE A 1 82 ? -5.686 -8.550 2.277 1.00 93.62 82 PHE A CA 1
ATOM 627 C C . PHE A 1 82 ? -6.974 -8.991 1.579 1.00 93.62 82 PHE A C 1
ATOM 629 O O . PHE A 1 82 ? -8.045 -8.787 2.129 1.00 93.62 82 PHE A O 1
ATOM 636 N N . LEU A 1 83 ? -6.886 -9.690 0.442 1.00 94.12 83 LEU A N 1
ATOM 637 C CA . LEU A 1 83 ? -8.064 -10.202 -0.268 1.00 94.12 83 LEU A CA 1
ATOM 638 C C . LEU A 1 83 ? -8.917 -11.119 0.617 1.00 94.12 83 LEU A C 1
ATOM 640 O O . LEU A 1 83 ? -10.144 -11.026 0.610 1.00 94.12 83 LEU A O 1
ATOM 644 N N . TRP A 1 84 ? -8.276 -11.975 1.415 1.00 93.31 84 TRP A N 1
ATOM 645 C CA . TRP A 1 84 ? -8.972 -12.838 2.363 1.00 93.31 84 TRP A CA 1
ATOM 646 C C . TRP A 1 84 ? -9.679 -12.047 3.472 1.00 93.31 84 TRP A C 1
ATOM 648 O O . TRP A 1 84 ? -10.839 -12.326 3.781 1.00 93.31 84 TRP A O 1
ATOM 658 N N . GLN A 1 85 ? -9.014 -11.045 4.056 1.00 91.12 85 GLN A N 1
ATOM 659 C CA . GLN A 1 85 ? -9.628 -10.162 5.053 1.00 91.12 85 GLN A CA 1
ATOM 660 C C . GLN A 1 85 ? -10.760 -9.332 4.447 1.00 91.12 85 GLN A C 1
ATOM 662 O O . GLN A 1 85 ? -11.815 -9.220 5.066 1.00 91.12 85 GLN A O 1
ATOM 667 N N . SER A 1 86 ? -10.592 -8.819 3.228 1.00 91.06 86 SER A N 1
ATOM 668 C CA . SER A 1 86 ? -11.620 -8.057 2.522 1.00 91.06 86 SER A CA 1
ATOM 669 C C . SER A 1 86 ? -12.844 -8.901 2.200 1.00 91.06 86 SER A C 1
ATOM 671 O O . SER A 1 86 ? -13.972 -8.449 2.367 1.00 91.06 86 SER A O 1
ATOM 673 N N . PHE A 1 87 ? -12.651 -10.160 1.814 1.00 92.06 87 PHE A N 1
ATOM 674 C CA . PHE A 1 8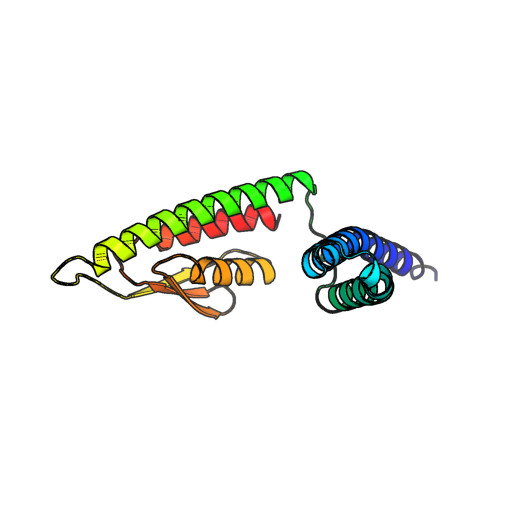7 ? -13.769 -11.073 1.622 1.00 92.06 87 PHE A CA 1
ATOM 675 C C . PHE A 1 87 ? -14.510 -11.352 2.939 1.00 92.06 87 PHE A C 1
ATOM 677 O O . PHE A 1 87 ? -15.733 -11.241 2.999 1.00 92.06 87 PHE A O 1
ATOM 684 N N . ARG A 1 88 ? -13.778 -11.664 4.019 1.00 90.00 88 ARG A N 1
ATOM 685 C CA . ARG A 1 88 ? -14.375 -11.964 5.333 1.00 90.00 88 ARG A CA 1
ATOM 686 C C . ARG A 1 88 ? -15.084 -10.765 5.954 1.00 90.00 88 ARG A C 1
ATOM 688 O O . ARG A 1 88 ? -16.202 -10.919 6.433 1.00 90.00 88 ARG A O 1
ATOM 695 N N . GLY A 1 89 ? -14.452 -9.594 5.935 1.00 86.94 89 GLY A N 1
ATOM 696 C CA . GLY A 1 89 ? -15.059 -8.356 6.413 1.00 86.94 89 GLY A CA 1
ATOM 697 C C . GLY A 1 89 ? -16.277 -7.984 5.572 1.00 86.94 89 GLY A C 1
ATOM 698 O O . GLY A 1 89 ? -17.312 -7.637 6.121 1.00 86.94 89 GLY A O 1
ATOM 699 N N . GLY A 1 90 ? -16.202 -8.138 4.246 1.00 89.88 90 GLY A N 1
ATOM 700 C CA . GLY A 1 90 ? -17.314 -7.834 3.347 1.00 89.88 90 GLY A CA 1
ATOM 701 C C . GLY A 1 90 ? -18.516 -8.741 3.598 1.00 89.88 90 GLY A C 1
ATOM 702 O O . GLY A 1 90 ? -19.647 -8.263 3.642 1.00 89.88 90 GLY A O 1
ATOM 703 N N . ALA A 1 91 ? -18.274 -10.032 3.839 1.00 91.12 91 ALA A N 1
ATOM 704 C CA . ALA A 1 91 ? -19.315 -10.975 4.228 1.00 91.12 91 ALA A CA 1
ATOM 705 C C . ALA A 1 91 ? -19.943 -10.622 5.589 1.00 91.12 91 ALA A C 1
ATOM 707 O O . ALA A 1 91 ? -21.165 -10.663 5.713 1.00 91.12 91 ALA A O 1
ATOM 708 N N . ASP A 1 92 ? -19.139 -10.236 6.589 1.00 88.69 92 ASP A N 1
ATOM 709 C CA . ASP A 1 92 ? -19.647 -9.805 7.902 1.00 88.69 92 ASP A CA 1
ATOM 710 C C . ASP A 1 92 ? -20.540 -8.560 7.781 1.00 88.69 92 ASP A C 1
ATOM 712 O O . ASP A 1 92 ? -21.673 -8.548 8.266 1.00 88.69 92 ASP A O 1
ATOM 716 N N . VAL A 1 93 ? -20.078 -7.552 7.035 1.00 87.62 93 VAL A N 1
ATOM 717 C CA . VAL A 1 93 ? -20.849 -6.337 6.741 1.00 87.62 93 VAL A CA 1
ATOM 718 C C . VAL A 1 93 ? -22.151 -6.675 6.010 1.00 87.62 93 VAL A C 1
ATOM 720 O O . VAL A 1 93 ? -23.208 -6.173 6.388 1.00 87.62 93 VAL A O 1
ATOM 723 N N . ALA A 1 94 ? -22.112 -7.557 5.006 1.00 90.81 94 ALA A N 1
ATOM 724 C CA . ALA A 1 94 ? -23.303 -7.973 4.267 1.00 90.81 94 ALA A CA 1
ATOM 725 C C . ALA A 1 94 ? -24.328 -8.684 5.167 1.00 90.81 94 ALA A C 1
ATOM 727 O O . ALA A 1 94 ? -25.522 -8.398 5.090 1.00 90.81 94 ALA A O 1
ATOM 728 N N . VAL A 1 95 ? -23.877 -9.573 6.060 1.00 89.50 95 VAL A N 1
ATOM 729 C CA . VAL A 1 95 ? -24.758 -10.247 7.026 1.00 89.50 95 VAL A CA 1
ATOM 730 C C . VAL A 1 95 ? -25.395 -9.236 7.979 1.00 89.50 95 VAL A C 1
ATOM 732 O O . VAL A 1 95 ? -26.606 -9.293 8.195 1.00 89.50 95 VAL A O 1
ATOM 735 N N . ARG A 1 96 ? -24.618 -8.293 8.524 1.00 86.38 96 ARG A N 1
ATOM 736 C CA . ARG A 1 96 ? -25.132 -7.238 9.415 1.00 86.38 96 ARG A CA 1
ATOM 737 C C . ARG A 1 96 ? -26.126 -6.315 8.709 1.00 86.38 96 ARG A C 1
ATOM 739 O O . ARG A 1 96 ? -27.129 -5.949 9.309 1.00 86.38 96 ARG A O 1
ATOM 746 N N . ALA A 1 97 ? -25.901 -6.010 7.431 1.00 88.38 97 ALA A N 1
ATOM 747 C CA . ALA A 1 97 ? -26.798 -5.177 6.631 1.00 88.38 97 ALA A CA 1
ATOM 748 C C . ALA A 1 97 ? -28.173 -5.826 6.379 1.00 88.38 97 ALA A C 1
ATOM 750 O O . ALA A 1 97 ? -29.173 -5.120 6.263 1.00 88.38 97 ALA A O 1
ATOM 751 N N . VAL A 1 98 ? -28.236 -7.160 6.289 1.00 90.69 98 VAL A N 1
ATOM 752 C CA . VAL A 1 98 ? -29.489 -7.902 6.048 1.00 90.69 98 VAL A CA 1
ATOM 753 C C . VAL A 1 98 ? -30.216 -8.259 7.353 1.00 90.69 98 VAL A C 1
ATOM 755 O O . VAL A 1 98 ? -31.432 -8.465 7.348 1.00 90.69 98 VAL A O 1
ATOM 758 N N . ARG A 1 99 ? -29.505 -8.331 8.486 1.00 87.94 99 ARG A N 1
ATOM 759 C CA . ARG A 1 99 ? -30.104 -8.631 9.795 1.00 87.94 99 ARG A CA 1
ATOM 760 C C . ARG A 1 99 ? -31.050 -7.519 10.252 1.00 87.94 99 ARG A C 1
ATOM 762 O O . ARG A 1 99 ? -30.811 -6.332 10.044 1.00 87.94 99 ARG A O 1
ATOM 769 N N . ARG A 1 100 ? -32.142 -7.930 10.905 1.00 87.88 100 ARG A N 1
ATOM 770 C CA . ARG A 1 100 ? -33.125 -7.034 11.520 1.00 87.88 100 ARG A CA 1
ATOM 771 C C . ARG A 1 100 ? -33.377 -7.468 12.969 1.00 87.88 100 ARG A C 1
ATOM 773 O O . ARG A 1 100 ? -33.674 -8.646 13.167 1.00 87.88 100 ARG A O 1
ATOM 780 N N . PRO A 1 101 ? -33.306 -6.559 13.959 1.00 84.94 101 PRO A N 1
ATOM 781 C CA . PRO A 1 101 ? -32.907 -5.150 13.847 1.00 84.94 101 PRO A CA 1
ATOM 782 C C . PRO A 1 101 ? -31.442 -4.990 13.404 1.00 84.94 101 PRO A C 1
ATOM 784 O O . PRO A 1 101 ? -30.652 -5.923 13.518 1.00 84.94 101 PRO A O 1
ATOM 787 N N . VAL A 1 102 ? -31.113 -3.823 12.847 1.00 80.19 102 VAL A N 1
ATOM 788 C CA . VAL A 1 102 ? -29.728 -3.483 12.499 1.00 80.19 102 VAL A CA 1
ATOM 789 C C . VAL A 1 102 ? -28.967 -3.287 13.807 1.00 80.19 102 VAL A C 1
ATOM 791 O O . VAL A 1 102 ? -29.314 -2.400 14.583 1.00 80.19 102 VAL A O 1
ATOM 794 N N . ASP A 1 103 ? -27.975 -4.138 14.045 1.00 80.50 103 ASP A N 1
ATOM 795 C CA . ASP A 1 103 ? -27.119 -4.125 15.231 1.00 80.50 103 ASP A CA 1
ATOM 796 C C . ASP A 1 103 ? -25.709 -3.701 14.803 1.00 80.50 103 ASP A C 1
ATOM 798 O O . ASP A 1 103 ? -24.956 -4.489 14.220 1.00 80.50 103 ASP A O 1
ATOM 802 N N . LEU A 1 104 ? -25.427 -2.408 14.974 1.00 84.88 104 LEU A N 1
ATOM 803 C CA . LEU A 1 104 ? -24.159 -1.763 14.644 1.00 84.88 104 LEU A CA 1
ATOM 804 C C . LEU A 1 104 ? -23.755 -0.852 15.803 1.00 84.88 104 LEU A C 1
ATOM 806 O O . LEU A 1 104 ? -24.531 0.018 16.199 1.00 84.88 104 LEU A O 1
ATOM 810 N N . ASP A 1 105 ? -22.526 -1.009 16.284 1.00 89.25 105 ASP A N 1
ATOM 811 C CA . ASP A 1 105 ? -21.909 -0.122 17.278 1.00 89.25 105 ASP A CA 1
ATOM 812 C C . ASP A 1 105 ? -20.695 0.611 16.676 1.00 89.25 105 ASP A C 1
ATOM 814 O O . ASP A 1 105 ? -19.552 0.187 16.883 1.00 89.25 105 ASP A O 1
ATOM 818 N N . PRO A 1 106 ? -20.898 1.674 15.874 1.00 90.75 106 PRO A N 1
ATOM 819 C CA . PRO A 1 106 ? -19.796 2.389 15.245 1.00 90.75 106 PRO A CA 1
ATOM 820 C C . PRO A 1 106 ? -18.908 3.091 16.279 1.00 90.75 106 PRO A C 1
ATOM 822 O O . PRO A 1 106 ? -19.349 3.570 17.328 1.00 90.75 106 PRO A O 1
ATOM 825 N N . GLY A 1 107 ? -17.615 3.192 15.981 1.00 92.25 107 GLY A N 1
ATOM 826 C CA . GLY A 1 107 ? -16.644 3.724 16.932 1.00 92.25 107 GLY A CA 1
ATOM 827 C C . GLY A 1 107 ? -15.406 4.322 16.291 1.00 92.25 107 GLY A C 1
ATOM 828 O O . GLY A 1 107 ? -15.164 4.178 15.097 1.00 92.25 107 GLY A O 1
ATOM 829 N N . MET A 1 108 ? -14.612 4.994 17.118 1.00 92.25 108 MET A N 1
ATOM 830 C CA . MET A 1 108 ? -13.267 5.437 16.765 1.00 92.25 108 MET A CA 1
ATOM 831 C C . MET A 1 108 ? -12.259 4.557 17.493 1.00 92.25 108 MET A C 1
ATOM 833 O O . MET A 1 108 ? -12.388 4.325 18.696 1.00 92.25 108 MET A O 1
ATOM 837 N N . VAL A 1 109 ? -11.267 4.071 16.757 1.00 91.44 109 VAL A N 1
ATOM 838 C CA . VAL A 1 109 ? -10.142 3.294 17.273 1.00 91.44 109 VAL A CA 1
ATOM 839 C C . VAL A 1 109 ? -8.859 4.018 16.896 1.00 91.44 109 VAL A C 1
ATOM 841 O O . VAL A 1 109 ? -8.633 4.329 15.727 1.00 91.44 109 VAL A O 1
ATOM 844 N N . THR A 1 110 ? -8.014 4.266 17.890 1.00 92.88 110 THR A N 1
ATOM 845 C CA . THR A 1 110 ? -6.686 4.844 17.692 1.00 92.88 110 THR A CA 1
ATOM 846 C C . THR A 1 110 ? -5.649 3.730 17.642 1.00 92.88 110 THR A C 1
ATOM 848 O O . THR A 1 110 ? -5.546 2.928 18.573 1.00 92.88 110 THR A O 1
ATOM 851 N N . HIS A 1 111 ? -4.862 3.689 16.568 1.00 93.12 111 HIS A N 1
ATOM 852 C CA . HIS A 1 111 ? -3.761 2.748 16.384 1.00 93.12 111 HIS A CA 1
ATOM 853 C C . HIS A 1 111 ? -2.427 3.487 16.315 1.00 93.12 111 HIS A C 1
ATOM 855 O O . HIS A 1 111 ? -2.241 4.365 15.476 1.00 93.12 111 HIS A O 1
ATOM 861 N N . HIS A 1 112 ? -1.488 3.110 17.179 1.00 93.31 112 HIS A N 1
ATOM 862 C CA . HIS A 1 112 ? -0.149 3.695 17.202 1.00 93.31 112 HIS A CA 1
ATOM 863 C C . HIS A 1 112 ? 0.789 2.842 16.343 1.00 93.31 112 HIS A C 1
ATOM 865 O O . HIS A 1 112 ? 1.107 1.712 16.712 1.00 93.31 112 HIS A O 1
ATOM 871 N N . THR A 1 113 ? 1.223 3.375 15.201 1.00 91.12 113 THR A N 1
ATOM 872 C CA . THR A 1 113 ? 2.125 2.695 14.264 1.00 91.12 113 THR A CA 1
ATOM 873 C C . THR A 1 113 ? 3.592 2.927 14.616 1.00 91.12 113 THR A C 1
ATOM 875 O O . THR A 1 113 ? 4.037 4.046 14.862 1.00 91.12 113 THR A O 1
ATOM 878 N N . THR A 1 114 ? 4.381 1.862 14.540 1.00 90.69 114 THR A N 1
ATOM 879 C CA . THR A 1 114 ? 5.842 1.854 14.696 1.00 90.69 114 THR A CA 1
ATOM 880 C C . THR A 1 114 ? 6.589 1.869 13.357 1.00 90.69 114 THR A C 1
ATOM 882 O O . THR A 1 114 ? 7.821 1.835 13.328 1.00 90.69 114 THR A O 1
ATOM 885 N N . LEU A 1 115 ? 5.869 1.934 12.227 1.00 87.38 115 LEU A N 1
ATOM 886 C CA . LEU A 1 115 ? 6.469 1.957 10.889 1.00 87.38 115 LEU A CA 1
ATOM 887 C C . LEU A 1 115 ? 7.370 3.190 10.683 1.00 87.38 115 LEU A C 1
ATOM 889 O O . LEU A 1 115 ? 6.883 4.324 10.712 1.00 87.38 115 LEU A O 1
ATOM 893 N N . PRO A 1 116 ? 8.667 2.994 10.381 1.00 79.38 116 PRO A N 1
ATOM 894 C CA . PRO A 1 116 ? 9.622 4.095 10.314 1.00 79.38 116 PRO A CA 1
ATOM 895 C C . PRO A 1 116 ? 9.460 4.959 9.054 1.00 79.38 116 PRO A C 1
ATOM 897 O O . PRO A 1 116 ? 9.650 6.170 9.118 1.00 79.38 116 PRO A O 1
ATOM 900 N N . ASP A 1 117 ? 9.095 4.370 7.909 1.00 81.81 117 ASP A N 1
ATOM 901 C CA . ASP A 1 117 ? 9.028 5.069 6.614 1.00 81.81 117 ASP A CA 1
ATOM 902 C C . ASP A 1 117 ? 7.622 5.602 6.312 1.00 81.81 117 ASP A C 1
ATOM 904 O O . ASP A 1 117 ? 6.639 4.860 6.384 1.00 81.81 117 ASP A O 1
ATOM 908 N N . ASP A 1 118 ? 7.547 6.861 5.875 1.00 84.75 118 ASP A N 1
ATOM 909 C CA . ASP A 1 118 ? 6.289 7.545 5.544 1.00 84.75 118 ASP A CA 1
ATOM 910 C C . ASP A 1 118 ? 5.459 6.777 4.510 1.00 84.75 118 ASP A C 1
ATOM 912 O O . ASP A 1 118 ? 4.244 6.675 4.643 1.00 84.75 118 ASP A O 1
ATOM 916 N N . MET A 1 119 ? 6.097 6.154 3.510 1.00 85.25 119 MET A N 1
ATOM 917 C CA . MET A 1 119 ? 5.376 5.365 2.502 1.00 85.25 119 MET A CA 1
ATOM 918 C C . MET A 1 119 ? 4.702 4.135 3.117 1.00 85.25 119 MET A C 1
ATOM 920 O O . MET A 1 119 ? 3.647 3.712 2.654 1.00 85.25 119 MET A O 1
ATOM 924 N N . SER A 1 120 ? 5.302 3.552 4.157 1.00 88.62 120 SER A N 1
ATOM 925 C CA . SER A 1 120 ? 4.721 2.404 4.856 1.00 88.62 120 SER A CA 1
ATOM 926 C C . SER A 1 120 ? 3.522 2.832 5.701 1.00 88.62 120 SER A C 1
ATOM 928 O O . SER A 1 120 ? 2.525 2.116 5.726 1.00 88.62 120 SER A O 1
ATOM 930 N N . ARG A 1 121 ? 3.571 4.022 6.318 1.00 91.38 121 ARG A N 1
ATOM 931 C CA . ARG A 1 121 ? 2.423 4.607 7.033 1.00 91.38 121 ARG A CA 1
ATOM 932 C C . ARG A 1 121 ? 1.290 4.973 6.072 1.00 91.38 121 ARG A C 1
ATOM 934 O O . ARG A 1 121 ? 0.144 4.633 6.330 1.00 91.38 121 ARG A O 1
ATOM 941 N N . VAL A 1 122 ? 1.607 5.551 4.912 1.00 90.31 122 VAL A N 1
ATOM 942 C CA . VAL A 1 122 ? 0.619 5.803 3.847 1.00 90.31 122 VAL A CA 1
ATOM 943 C C . VAL A 1 122 ? -0.008 4.497 3.356 1.00 90.31 122 VAL A C 1
ATOM 945 O O . VAL A 1 122 ? -1.222 4.435 3.176 1.00 90.31 122 VAL A O 1
ATOM 948 N N . ALA A 1 123 ? 0.785 3.437 3.173 1.00 91.50 123 ALA A N 1
ATOM 949 C CA . ALA A 1 123 ? 0.262 2.125 2.800 1.00 91.50 123 ALA A CA 1
ATOM 950 C C . ALA A 1 123 ? -0.646 1.531 3.888 1.00 91.50 123 ALA A C 1
ATOM 952 O O . ALA A 1 123 ? -1.686 0.972 3.552 1.00 91.50 123 ALA A O 1
ATOM 953 N N . LEU A 1 124 ? -0.294 1.682 5.171 1.00 93.44 124 LEU A N 1
ATOM 954 C CA . LEU A 1 124 ? -1.135 1.273 6.300 1.00 93.44 124 LEU A CA 1
ATOM 955 C C . LEU A 1 124 ? -2.501 1.968 6.235 1.00 93.44 124 LEU A C 1
ATOM 957 O O . LEU A 1 124 ? -3.524 1.285 6.237 1.00 93.44 124 LEU A O 1
ATOM 961 N N . THR A 1 125 ? -2.519 3.294 6.089 1.00 93.06 125 THR A N 1
ATOM 962 C CA . THR A 1 125 ? -3.747 4.094 5.948 1.00 93.06 125 THR A CA 1
ATOM 963 C C . THR A 1 125 ? -4.563 3.670 4.727 1.00 93.06 125 THR A C 1
ATOM 965 O O . THR A 1 125 ? -5.753 3.387 4.833 1.00 93.06 125 THR A O 1
ATOM 968 N N . ALA A 1 126 ? -3.927 3.575 3.557 1.00 92.31 126 ALA A N 1
ATOM 969 C CA . ALA A 1 126 ? -4.613 3.244 2.312 1.00 92.31 126 ALA A CA 1
ATOM 970 C C . ALA A 1 126 ? -5.236 1.842 2.349 1.00 92.31 126 ALA A C 1
ATOM 972 O O . ALA A 1 126 ? -6.387 1.672 1.959 1.00 92.31 126 ALA A O 1
ATOM 973 N N . ILE A 1 127 ? -4.498 0.841 2.839 1.00 93.31 127 ILE A N 1
ATOM 974 C CA . ILE A 1 127 ? -4.997 -0.536 2.925 1.00 93.31 127 ILE A CA 1
ATOM 975 C C . ILE A 1 127 ? -6.100 -0.638 3.983 1.00 93.31 127 ILE A C 1
ATOM 977 O O . ILE A 1 127 ? -7.104 -1.295 3.727 1.00 93.31 127 ILE A O 1
ATOM 981 N N . THR A 1 128 ? -5.965 0.050 5.121 1.00 92.75 128 THR A N 1
ATOM 982 C CA . THR A 1 128 ? -7.006 0.098 6.164 1.00 92.75 128 THR A CA 1
ATOM 983 C C . THR A 1 128 ? -8.320 0.652 5.619 1.00 92.75 128 THR A C 1
ATOM 985 O O . THR A 1 128 ? -9.370 0.060 5.843 1.00 92.75 128 THR A O 1
ATOM 988 N N . SER A 1 129 ? -8.289 1.734 4.839 1.00 90.50 129 SER A N 1
ATOM 989 C CA . SER A 1 129 ? -9.503 2.283 4.215 1.00 90.50 129 SER A CA 1
ATOM 990 C C . SER A 1 129 ? -10.130 1.375 3.150 1.00 90.50 129 SER A C 1
ATOM 992 O O . SER A 1 129 ? -11.286 1.570 2.789 1.00 90.50 129 SER A O 1
ATOM 994 N N . LEU A 1 130 ? -9.388 0.394 2.626 1.00 90.06 130 LEU A N 1
ATOM 995 C CA . LEU A 1 130 ? -9.912 -0.617 1.703 1.00 90.06 130 LEU A CA 1
ATOM 996 C C . LEU A 1 130 ? -10.397 -1.885 2.422 1.00 90.06 130 LEU A C 1
ATOM 998 O O . LEU A 1 130 ? -10.991 -2.763 1.786 1.00 90.06 130 LEU A O 1
ATOM 1002 N N . MET A 1 131 ? -10.130 -2.017 3.724 1.00 88.25 131 MET A N 1
ATOM 1003 C CA . MET A 1 131 ? -10.664 -3.112 4.520 1.00 88.25 131 MET A CA 1
ATOM 1004 C C . MET A 1 131 ? -12.151 -2.838 4.830 1.00 88.25 131 MET A C 1
ATOM 1006 O O . MET A 1 131 ? -12.516 -1.740 5.246 1.00 88.25 131 MET A O 1
ATOM 1010 N N . PRO A 1 132 ? -13.047 -3.810 4.602 1.00 84.06 132 PRO A N 1
ATOM 1011 C CA . PRO A 1 132 ? -14.470 -3.632 4.844 1.00 84.06 132 PRO A CA 1
ATOM 1012 C C . PRO A 1 132 ? -14.752 -3.413 6.328 1.00 84.06 132 PRO A C 1
ATOM 1014 O O . PRO A 1 132 ? -14.284 -4.175 7.172 1.00 84.06 132 PRO A O 1
ATOM 1017 N N . GLY A 1 133 ? -15.570 -2.403 6.623 1.00 83.88 133 GLY A N 1
ATOM 1018 C CA . GLY A 1 133 ? -15.938 -2.046 7.992 1.00 83.88 133 GLY A CA 1
ATOM 1019 C C . GLY A 1 133 ? -14.957 -1.094 8.681 1.00 83.88 133 GLY A C 1
ATOM 1020 O O . GLY A 1 133 ? -15.140 -0.812 9.862 1.00 83.88 133 GLY A O 1
ATOM 1021 N N . THR A 1 134 ? -13.952 -0.573 7.970 1.00 88.88 134 THR A N 1
ATOM 1022 C CA . THR A 1 134 ? -12.984 0.392 8.506 1.00 88.88 134 THR A CA 1
ATOM 1023 C C . THR A 1 134 ? -12.745 1.556 7.549 1.00 88.88 134 THR A C 1
ATOM 1025 O O . THR A 1 134 ? -12.772 1.395 6.333 1.00 88.88 134 THR A O 1
ATOM 1028 N N . LEU A 1 135 ? -12.483 2.739 8.098 1.00 88.50 135 LEU A N 1
ATOM 1029 C CA . LEU A 1 135 ? -12.119 3.939 7.350 1.00 88.50 135 LEU A CA 1
ATOM 1030 C C . LEU A 1 135 ? -11.038 4.692 8.122 1.00 88.50 135 LEU A C 1
ATOM 1032 O O . LEU A 1 135 ? -11.266 5.099 9.260 1.00 88.50 135 LEU A O 1
ATOM 1036 N N . SER A 1 136 ? -9.872 4.916 7.522 1.00 89.69 136 SER A N 1
ATOM 1037 C CA . SER A 1 136 ? -8.882 5.807 8.128 1.00 89.69 136 SER A CA 1
ATOM 1038 C C . SER A 1 136 ? -9.347 7.257 8.016 1.00 89.69 136 SER A C 1
ATOM 1040 O O . SER A 1 136 ? -9.615 7.743 6.919 1.00 89.69 136 SER A O 1
ATOM 1042 N N . VAL A 1 137 ? -9.438 7.938 9.156 1.00 90.44 137 VAL A N 1
ATOM 1043 C CA . VAL A 1 137 ? -9.908 9.327 9.260 1.00 90.44 137 VAL A CA 1
ATOM 1044 C C . VAL A 1 137 ? -8.735 10.293 9.234 1.00 90.44 137 VAL A C 1
ATOM 1046 O O . VAL A 1 137 ? -8.778 11.303 8.537 1.00 90.44 137 VAL A O 1
ATOM 1049 N N . ASN A 1 138 ? -7.685 9.979 9.989 1.00 89.19 138 ASN A N 1
ATOM 1050 C CA . ASN A 1 138 ? -6.532 10.850 10.138 1.00 89.19 138 ASN A CA 1
ATOM 1051 C C . ASN A 1 138 ? -5.265 10.033 10.399 1.00 89.19 138 ASN A C 1
ATOM 1053 O O . ASN A 1 138 ? -5.328 8.974 11.025 1.00 89.19 138 ASN A O 1
ATOM 1057 N N . LEU A 1 139 ? -4.130 10.540 9.925 1.00 89.06 139 LEU A N 1
ATOM 1058 C CA . LEU A 1 139 ? -2.803 10.025 10.235 1.00 89.06 139 LEU A CA 1
ATOM 1059 C C . LEU A 1 139 ? -1.931 11.202 10.682 1.00 89.06 139 LEU A C 1
ATOM 1061 O O . LEU A 1 139 ? -1.492 11.996 9.850 1.00 89.06 139 LEU A O 1
ATOM 1065 N N . GLU A 1 140 ? -1.655 11.276 11.980 1.00 88.25 140 GLU A N 1
ATOM 1066 C CA . GLU A 1 140 ? -0.773 12.276 12.586 1.00 88.25 140 GLU A CA 1
ATOM 1067 C C . GLU A 1 140 ? 0.509 11.602 13.062 1.00 88.25 140 GLU A C 1
ATOM 1069 O O . GLU A 1 140 ? 0.506 10.892 14.058 1.00 88.25 140 GLU A O 1
ATOM 1074 N N . GLU A 1 141 ? 1.607 11.808 12.331 1.00 85.38 141 GLU A N 1
ATOM 1075 C CA . GLU A 1 141 ? 2.924 11.201 12.571 1.00 85.38 141 GLU A CA 1
ATOM 1076 C C . GLU A 1 141 ? 2.899 9.668 12.724 1.00 85.38 141 GLU A C 1
ATOM 1078 O O . GLU A 1 141 ? 3.193 8.945 11.767 1.00 85.38 141 GLU A O 1
ATOM 1083 N N . THR A 1 142 ? 2.592 9.172 13.919 1.00 88.56 142 THR A N 1
ATOM 1084 C CA . THR A 1 142 ? 2.532 7.756 14.295 1.00 88.56 142 THR A CA 1
ATOM 1085 C C . THR A 1 142 ? 1.156 7.328 14.806 1.00 88.56 142 THR A C 1
ATOM 1087 O O . THR A 1 142 ? 0.962 6.155 15.115 1.00 88.56 142 THR A O 1
ATOM 1090 N N . GLU A 1 143 ? 0.186 8.233 14.861 1.00 91.62 143 GLU A N 1
ATOM 1091 C CA . GLU A 1 143 ? -1.173 7.966 15.305 1.00 91.62 143 GLU A CA 1
ATOM 1092 C C . GLU A 1 143 ? -2.117 7.865 14.103 1.00 91.62 143 GLU A C 1
ATOM 1094 O O . GLU A 1 143 ? -2.343 8.829 13.371 1.00 91.62 143 GLU A O 1
ATOM 1099 N N . LEU A 1 144 ? -2.678 6.675 13.892 1.00 92.44 144 LEU A N 1
ATOM 1100 C CA . LEU A 1 144 ? -3.708 6.417 12.894 1.00 92.44 144 LEU A CA 1
ATOM 1101 C C . LEU A 1 144 ? -5.071 6.344 13.586 1.00 92.44 144 LEU A C 1
ATOM 1103 O O . LEU A 1 144 ? -5.344 5.408 14.341 1.00 92.44 144 LEU A O 1
ATOM 1107 N N . GLN A 1 145 ? -5.951 7.294 13.283 1.00 93.50 145 GLN A N 1
ATOM 1108 C CA . GLN A 1 145 ? -7.345 7.241 13.713 1.00 93.50 145 GLN A CA 1
ATOM 1109 C C . GLN A 1 145 ? -8.190 6.510 12.674 1.00 93.50 145 GLN A C 1
ATOM 1111 O O . GLN A 1 145 ? -8.233 6.887 11.499 1.00 93.50 145 GLN A O 1
ATOM 1116 N N . VAL A 1 146 ? -8.889 5.471 13.120 1.00 93.31 146 VAL A N 1
ATOM 1117 C CA . VAL A 1 146 ? -9.727 4.615 12.281 1.00 93.31 146 VAL A CA 1
ATOM 1118 C C . VAL A 1 146 ? -11.156 4.650 12.795 1.00 93.31 146 VAL A C 1
ATOM 1120 O O . VAL A 1 146 ? -11.425 4.335 13.953 1.00 93.31 146 VAL A O 1
ATOM 1123 N N . HIS A 1 147 ? -12.086 5.003 11.918 1.00 92.38 147 HIS A N 1
ATOM 1124 C CA . HIS A 1 147 ? -13.502 4.797 12.153 1.00 92.38 147 HIS A CA 1
ATOM 1125 C C . HIS A 1 147 ? -13.858 3.347 11.830 1.00 92.38 147 HIS A C 1
ATOM 1127 O O . HIS A 1 147 ? -13.528 2.847 10.753 1.00 92.38 147 HIS A O 1
ATOM 1133 N N . VAL A 1 148 ? -14.522 2.670 12.761 1.00 92.31 148 VAL A N 1
ATOM 1134 C CA . VAL A 1 148 ? -14.969 1.285 12.607 1.00 92.31 148 VAL A CA 1
ATOM 1135 C C . VAL A 1 148 ? -16.483 1.241 12.526 1.00 92.31 148 VAL A C 1
ATOM 1137 O O . VAL A 1 148 ? -17.171 1.952 13.258 1.00 92.31 148 VAL A O 1
ATOM 1140 N N . LEU A 1 149 ? -16.992 0.385 11.644 1.00 89.44 149 LEU A N 1
ATOM 1141 C CA . LEU A 1 149 ? -18.424 0.162 11.483 1.00 89.44 149 LEU A CA 1
ATOM 1142 C C . LEU A 1 149 ? -19.036 -0.474 12.735 1.00 89.44 149 LEU A C 1
ATOM 1144 O O . LEU A 1 149 ? -20.183 -0.191 13.065 1.00 89.44 149 LEU A O 1
ATOM 1148 N N . ASP A 1 150 ? -18.268 -1.327 13.415 1.00 87.69 150 ASP A N 1
ATOM 1149 C CA . ASP A 1 150 ? -18.696 -1.991 14.635 1.00 87.69 150 ASP A CA 1
ATOM 1150 C C . ASP A 1 150 ? -17.510 -2.290 15.569 1.00 87.69 150 ASP A C 1
ATOM 1152 O O . ASP A 1 150 ? -16.494 -2.840 15.136 1.00 87.69 150 ASP A O 1
ATOM 1156 N N . ARG A 1 151 ? -17.623 -1.955 16.860 1.00 85.38 151 ARG A N 1
ATOM 1157 C CA . ARG A 1 151 ? -16.560 -2.176 17.861 1.00 85.38 151 ARG A CA 1
ATOM 1158 C C . ARG A 1 151 ? -16.295 -3.644 18.196 1.00 85.38 151 ARG A C 1
ATOM 1160 O O . ARG A 1 151 ? -15.220 -3.954 18.701 1.00 85.3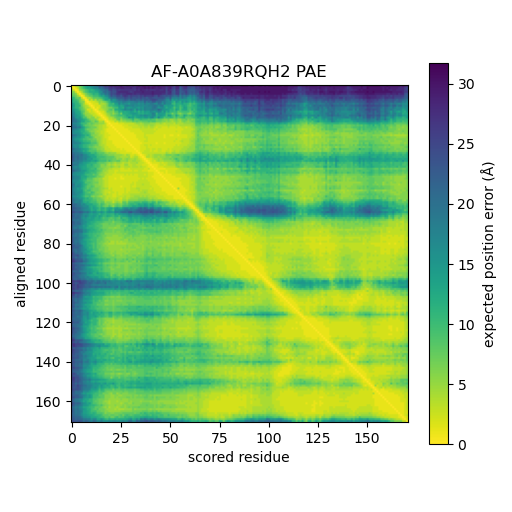8 151 ARG A O 1
ATOM 1167 N N . SER A 1 152 ? -17.230 -4.554 17.919 1.00 82.94 152 SER A N 1
ATOM 1168 C CA . SER A 1 152 ? -17.009 -6.001 18.073 1.00 82.94 152 SER A CA 1
ATOM 1169 C C . SER A 1 152 ? -16.068 -6.576 17.010 1.00 82.94 152 SER A C 1
ATOM 1171 O O . SER A 1 152 ? -15.580 -7.701 17.153 1.00 82.94 152 SER A O 1
ATOM 1173 N N . MET A 1 153 ? -15.790 -5.821 15.940 1.00 83.00 153 MET A N 1
ATOM 1174 C CA . MET A 1 153 ? -14.802 -6.212 14.942 1.00 83.00 153 MET A CA 1
ATOM 1175 C C . MET A 1 153 ? -13.398 -6.229 15.553 1.00 83.00 153 MET A C 1
ATOM 1177 O O . MET A 1 153 ? -13.012 -5.367 16.341 1.00 83.00 153 MET A O 1
ATOM 1181 N N . ARG A 1 154 ? -12.580 -7.199 15.136 1.00 86.25 154 ARG A N 1
ATOM 1182 C CA . ARG A 1 154 ? -11.187 -7.364 15.593 1.00 86.25 154 ARG A CA 1
ATOM 1183 C C . ARG A 1 154 ? -10.237 -6.383 14.892 1.00 86.25 154 ARG A C 1
ATOM 1185 O O . ARG A 1 154 ? -9.151 -6.765 14.459 1.00 86.25 154 ARG A O 1
ATOM 1192 N N . THR A 1 155 ? -10.647 -5.121 14.764 1.00 87.12 155 THR A N 1
ATOM 1193 C CA . THR A 1 155 ? -9.951 -4.093 13.978 1.00 87.12 155 THR A CA 1
ATOM 1194 C C . THR A 1 155 ? -8.540 -3.828 14.494 1.00 87.12 155 THR A C 1
ATOM 1196 O O . THR A 1 155 ? -7.606 -3.759 13.703 1.00 87.12 155 THR A O 1
ATOM 1199 N N . ALA A 1 156 ? -8.350 -3.756 15.815 1.00 88.06 156 ALA A N 1
ATOM 1200 C CA . ALA A 1 156 ? -7.024 -3.555 16.407 1.00 88.06 156 ALA A CA 1
ATOM 1201 C C . ALA A 1 156 ? -6.041 -4.683 16.038 1.00 88.06 156 ALA A C 1
ATOM 1203 O O . ALA A 1 156 ? -4.886 -4.430 15.704 1.00 88.06 156 ALA A O 1
ATOM 1204 N N . GLU A 1 157 ? -6.506 -5.935 16.030 1.00 90.50 157 GLU A N 1
ATOM 1205 C CA . GLU A 1 157 ? -5.677 -7.080 15.643 1.00 90.50 157 GLU A CA 1
ATOM 1206 C C . GLU A 1 157 ? -5.366 -7.085 14.143 1.00 90.50 157 GLU A C 1
ATOM 1208 O O . GLU A 1 157 ? -4.250 -7.407 13.736 1.00 90.50 157 GLU A O 1
ATOM 1213 N N . GLN A 1 158 ? -6.343 -6.710 13.312 1.00 91.19 158 GLN A N 1
ATOM 1214 C CA . GLN A 1 158 ? -6.157 -6.575 11.868 1.00 91.19 158 GLN A CA 1
ATOM 1215 C C . GLN A 1 158 ? -5.140 -5.481 11.527 1.00 91.19 158 GLN A C 1
ATOM 1217 O O . GLN A 1 158 ? -4.287 -5.704 10.669 1.00 91.19 158 GLN A O 1
ATOM 1222 N N . LEU A 1 159 ? -5.190 -4.341 12.222 1.00 92.44 159 LEU A N 1
ATOM 1223 C CA . LEU A 1 159 ? -4.230 -3.244 12.073 1.00 92.44 159 LEU A CA 1
ATOM 1224 C C . LEU A 1 159 ? -2.819 -3.667 12.488 1.00 92.44 159 LEU A C 1
ATOM 1226 O O . LEU A 1 159 ? -1.874 -3.450 11.732 1.00 92.44 159 LEU A O 1
ATOM 1230 N N . ALA A 1 160 ? -2.678 -4.345 13.630 1.00 92.81 160 ALA A N 1
ATOM 1231 C CA . ALA A 1 160 ? -1.390 -4.863 14.085 1.00 92.81 160 ALA A CA 1
ATOM 1232 C C . ALA A 1 160 ? -0.793 -5.893 13.105 1.00 92.81 160 ALA A C 1
ATOM 1234 O O . ALA A 1 160 ? 0.403 -5.866 12.808 1.00 92.81 160 ALA A O 1
ATOM 1235 N N . GLU A 1 161 ? -1.615 -6.792 12.556 1.00 93.12 161 GLU A N 1
ATOM 1236 C CA . GLU A 1 161 ? -1.165 -7.778 11.568 1.00 93.12 161 GLU A CA 1
ATOM 1237 C C . GLU A 1 161 ? -0.809 -7.131 10.220 1.00 93.12 161 GLU A C 1
ATOM 1239 O O . GLU A 1 161 ? 0.180 -7.523 9.589 1.00 93.12 161 GLU A O 1
ATOM 1244 N N . LEU A 1 162 ? -1.570 -6.125 9.781 1.00 93.62 162 LEU A N 1
ATOM 1245 C CA . LEU A 1 162 ? -1.260 -5.342 8.586 1.00 93.62 162 LEU A CA 1
ATOM 1246 C C . LEU A 1 162 ? 0.076 -4.609 8.749 1.00 93.62 162 LEU A C 1
ATOM 1248 O O . LEU A 1 162 ? 0.939 -4.702 7.874 1.00 93.62 162 LEU A O 1
ATOM 1252 N N . GLU A 1 163 ? 0.284 -3.950 9.887 1.00 93.94 163 GLU A N 1
ATOM 1253 C CA . GLU A 1 163 ? 1.540 -3.284 10.219 1.00 93.94 163 GLU A CA 1
ATOM 1254 C C . GLU A 1 163 ? 2.721 -4.261 10.202 1.00 93.94 163 GLU A C 1
ATOM 1256 O O . GLU A 1 163 ? 3.743 -4.003 9.559 1.00 93.94 163 GLU A O 1
ATOM 1261 N N . ARG A 1 164 ? 2.563 -5.431 10.833 1.00 92.19 164 ARG A N 1
ATOM 1262 C CA . ARG A 1 164 ? 3.582 -6.488 10.842 1.00 92.19 164 ARG A CA 1
ATOM 1263 C C . ARG A 1 164 ? 3.933 -6.956 9.431 1.00 92.19 164 ARG A C 1
ATOM 1265 O O . ARG A 1 164 ? 5.092 -7.242 9.147 1.00 92.19 164 ARG A O 1
ATOM 1272 N N . ARG A 1 165 ? 2.961 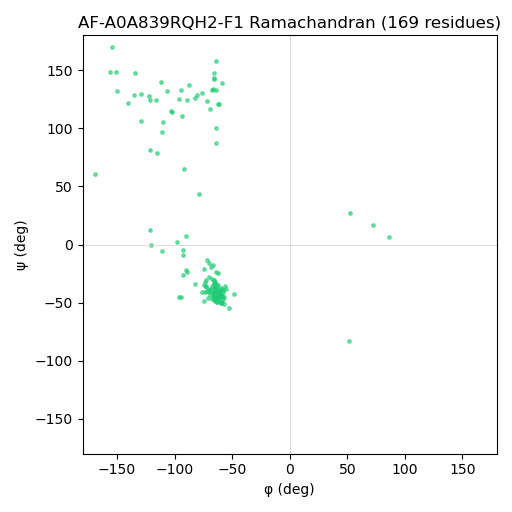-7.048 8.522 1.00 91.56 165 ARG A N 1
ATOM 1273 C CA . ARG A 1 165 ? 3.225 -7.416 7.121 1.00 91.56 165 ARG A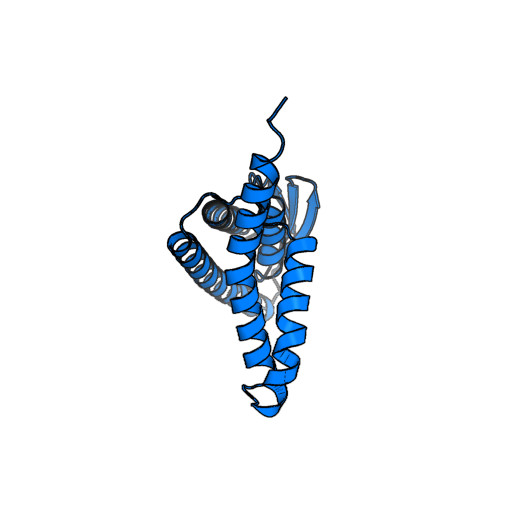 CA 1
ATOM 1274 C C . ARG A 1 165 ? 3.924 -6.291 6.366 1.00 91.56 165 ARG A C 1
ATOM 1276 O O . ARG A 1 165 ? 4.860 -6.565 5.615 1.00 91.56 165 ARG A O 1
ATOM 1283 N N . LEU A 1 166 ? 3.530 -5.040 6.592 1.00 90.69 166 LEU A N 1
ATOM 1284 C CA . LEU A 1 166 ? 4.167 -3.873 5.980 1.00 90.69 166 LEU A CA 1
ATOM 1285 C C . LEU A 1 166 ? 5.618 -3.691 6.441 1.00 90.69 166 LEU A C 1
ATOM 1287 O O . LEU A 1 166 ? 6.474 -3.367 5.617 1.00 90.69 166 LEU A O 1
ATOM 1291 N N . SER A 1 167 ? 5.942 -3.985 7.701 1.00 88.44 167 SER A N 1
ATOM 1292 C CA . SER A 1 167 ? 7.324 -3.901 8.190 1.00 88.44 167 SER A CA 1
ATOM 1293 C C . SER A 1 167 ? 8.259 -4.878 7.462 1.00 88.44 167 SER A C 1
ATOM 1295 O O . SER A 1 167 ? 9.390 -4.520 7.137 1.00 88.44 167 SER A O 1
ATOM 1297 N N . THR A 1 168 ? 7.768 -6.066 7.077 1.00 84.50 168 THR A N 1
ATOM 1298 C CA . THR A 1 168 ? 8.541 -7.027 6.260 1.00 84.50 168 THR A CA 1
ATOM 1299 C C . THR A 1 168 ? 8.767 -6.587 4.811 1.00 84.50 168 THR A C 1
ATOM 1301 O O . THR A 1 168 ? 9.604 -7.172 4.125 1.00 84.50 168 THR A O 1
ATOM 1304 N N . LEU A 1 169 ? 8.008 -5.598 4.325 1.00 79.75 169 LEU A N 1
ATOM 1305 C CA . LEU A 1 169 ? 8.172 -4.991 3.000 1.00 79.75 169 LEU A CA 1
ATOM 1306 C C . LEU A 1 169 ? 9.078 -3.760 3.020 1.00 79.75 169 LEU A C 1
ATOM 1308 O O . LEU A 1 169 ? 9.641 -3.402 1.979 1.00 79.75 169 LEU A O 1
ATOM 1312 N N . ALA A 1 170 ? 9.149 -3.095 4.173 1.00 70.94 170 ALA A N 1
ATOM 1313 C CA . ALA A 1 170 ? 9.955 -1.906 4.399 1.00 70.94 170 ALA A CA 1
ATOM 1314 C C . ALA A 1 170 ? 11.424 -2.237 4.713 1.00 70.94 170 ALA A C 1
ATOM 1316 O O . ALA A 1 170 ? 12.294 -1.465 4.307 1.00 70.94 170 ALA A O 1
ATOM 1317 N N . GLY A 1 171 ? 11.678 -3.359 5.404 1.00 58.44 171 GLY A N 1
ATOM 1318 C CA . GLY A 1 171 ? 13.018 -3.880 5.715 1.00 58.44 171 GLY A CA 1
ATOM 1319 C C . GLY A 1 171 ? 13.724 -4.497 4.515 1.00 58.44 171 GLY A C 1
ATOM 1320 O O . GLY A 1 171 ? 14.852 -4.043 4.221 1.00 58.44 171 GLY A O 1
#

pLDDT: mean 84.54, std 12.11, range [37.75, 94.88]

Radius of gyration: 21.2 Å; Cα contacts (8 Å, |Δi|>4): 156; chains: 1; bounding box: 75×31×52 Å

Secondary structure (DSSP, 8-state):
---SSHHHHHHHHHHHHHHHHHHHHHHHHHHHHTTT-GGGHHHHHHHHHHHHHHHHHHS------S-HHHHHHHHHHHHHHHHHHHHHHHHHHHHHHHSSS-----EEEEEE----SHHHHHHHHHHHHHSTTEEEEEEETTEEEEEES-TTS-HHHHHHHHHHHHHHHH-

Organism: NCBI:txid616997

Sequence (171 aa):
MNRLSGTGIVAFWIKARGAVPRIAVFALMWWVLTEGAADMIQYGFVVVPLSAGLSLILLPPKGRSGPLPRRLLSGTMLLFWFLWQSFRGGADVAVRAVRRPVDLDPGMVTHHTTLPDDMSRVALTAITSLMPGTLSVNLEETELQVHVLDRSMRTAEQLAELERRLSTLAG